Protein AF-W6LH75-F1 (afdb_monomer)

Foldseek 3Di:
DAALDPPGDDDDDDDAPPDDDDQDDRSVNGDDDDPDDDLCHDPVLAPPPVPDDVVLVVCVVVVNPWAQPDPVRDTDPDPLVPDDPVRNSNNRRSVRSRDDDDDDDDDPDPDDDVVVVDDD

Radius of gyration: 20.4 Å; Cα contacts (8 Å, |Δi|>4): 72; chains: 1; bounding box: 43×41×47 Å

Secondary structure (DSSP, 8-state):
---SSSSSPPPP----TT------GGGGGS--------S---GGGS--GGG--HHHHHHHHTT-SS---STTS------SSSS-HHHHHHHHHHHHTT-----------SS--GGGT---

Mean predicted aligned error: 7.52 Å

Solvent-accessible surface area (backbone atoms only — not comparable to full-atom values): 8206 Å² total; per-residue (Å²): 74,36,38,85,46,91,86,50,83,56,53,86,82,88,79,60,91,89,66,82,86,85,69,59,77,75,54,63,64,30,45,71,80,82,92,71,85,78,88,68,57,56,68,93,55,34,66,56,77,89,77,53,50,72,65,57,50,53,32,55,80,68,73,42,89,73,61,51,77,42,98,84,65,44,73,73,78,81,68,66,84,82,42,55,70,68,57,48,52,49,51,50,17,63,54,33,47,84,52,85,90,81,88,85,85,79,87,84,65,98,61,90,62,65,77,80,72,60,76,132

pLDDT: mean 85.84, std 12.56, range [48.09, 97.62]

Sequence (120 aa):
MGTQSRDDAPHAFLLRSGDVVMFAGPARLAYHAVPRIFDDCPDYLTVPEAELTDEERRRYAHHVYYHHPMPDGSFVKVDKDAMTEDERERYWRLCMRHMRININVRQVYPENCDFIYDSD

Structure (mmCIF, N/CA/C/O backbone):
data_AF-W6LH75-F1
#
_entry.id   AF-W6LH75-F1
#
loop_
_atom_site.group_PDB
_atom_site.id
_atom_site.type_symbol
_atom_site.label_atom_id
_atom_site.label_alt_id
_atom_site.label_comp_id
_atom_site.label_asym_id
_atom_site.label_entity_id
_atom_site.label_seq_id
_atom_site.pdbx_PDB_ins_code
_atom_site.Cartn_x
_atom_site.Cartn_y
_atom_site.Cartn_z
_atom_site.occupancy
_atom_site.B_iso_or_equiv
_atom_site.auth_seq_id
_atom_site.auth_comp_id
_atom_site.auth_asym_id
_atom_site.auth_atom_id
_atom_site.pdbx_PDB_model_num
ATOM 1 N N . MET A 1 1 ? -12.222 -2.413 8.968 1.00 95.25 1 MET A N 1
ATOM 2 C CA . MET A 1 1 ? -12.332 -1.681 10.243 1.00 95.25 1 MET A CA 1
ATOM 3 C C . MET A 1 1 ? -13.239 -2.450 11.168 1.0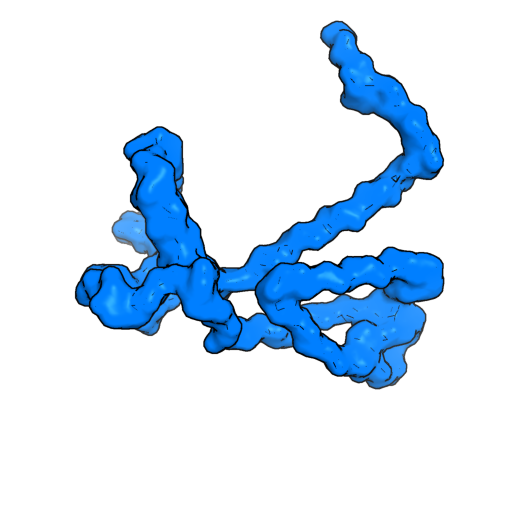0 95.25 1 MET A C 1
ATOM 5 O O . MET A 1 1 ? -14.393 -2.642 10.822 1.00 95.25 1 MET A O 1
ATOM 9 N N . GLY A 1 2 ? -12.710 -2.925 12.288 1.00 96.44 2 GLY A N 1
ATOM 10 C CA . GLY A 1 2 ? -13.494 -3.507 13.375 1.00 96.44 2 GLY A CA 1
ATOM 11 C C . GLY A 1 2 ? -13.889 -2.463 14.417 1.00 96.44 2 GLY A C 1
ATOM 12 O O . GLY A 1 2 ? -13.897 -1.261 14.140 1.00 96.44 2 GLY A O 1
ATOM 13 N N . THR A 1 3 ? -14.193 -2.940 15.619 1.00 96.44 3 THR A N 1
ATOM 14 C CA . THR A 1 3 ? -14.528 -2.137 16.803 1.00 96.44 3 THR A CA 1
ATOM 15 C C . THR A 1 3 ? -13.414 -2.278 17.855 1.00 96.44 3 THR A C 1
ATOM 17 O O . THR A 1 3 ? -12.295 -2.676 17.530 1.00 96.44 3 THR A O 1
ATOM 20 N N . GLN A 1 4 ? -13.698 -1.958 19.122 1.00 96.31 4 GLN A N 1
ATOM 21 C CA . GLN A 1 4 ? -12.807 -2.250 20.254 1.00 96.31 4 GLN A CA 1
ATOM 22 C C . GLN A 1 4 ? -12.862 -3.720 20.719 1.00 96.31 4 GLN A C 1
ATOM 24 O O . GLN A 1 4 ? -12.109 -4.096 21.613 1.00 96.31 4 GLN A O 1
ATOM 29 N N . SER A 1 5 ? -13.722 -4.553 20.126 1.00 96.38 5 SER A N 1
ATOM 30 C CA . SER A 1 5 ? -13.770 -6.001 20.348 1.00 96.38 5 SER A CA 1
ATOM 31 C C . SER A 1 5 ? -13.234 -6.748 19.126 1.00 96.38 5 SER A C 1
ATOM 33 O O . SER A 1 5 ? -13.416 -6.310 17.990 1.00 96.38 5 SER A O 1
ATOM 35 N N . ARG A 1 6 ? -12.564 -7.886 19.350 1.00 95.75 6 ARG A N 1
ATOM 36 C CA . ARG A 1 6 ? -12.125 -8.784 18.266 1.00 95.75 6 ARG A CA 1
ATOM 37 C C . ARG A 1 6 ? -13.244 -9.695 17.760 1.00 95.75 6 ARG A C 1
ATOM 39 O O . ARG A 1 6 ? -13.108 -10.233 16.666 1.00 95.75 6 ARG A O 1
ATOM 46 N N . ASP A 1 7 ? -14.308 -9.854 18.544 1.00 97.25 7 ASP A N 1
ATOM 47 C CA . ASP A 1 7 ? -15.443 -10.722 18.215 1.00 97.25 7 ASP A CA 1
ATOM 48 C C . ASP A 1 7 ? -16.439 -10.038 17.268 1.00 97.25 7 ASP A C 1
ATOM 50 O O . ASP A 1 7 ? -17.227 -10.700 16.592 1.00 97.25 7 ASP A O 1
ATOM 54 N N . ASP A 1 8 ? -16.386 -8.706 17.187 1.00 97.19 8 ASP A N 1
ATOM 55 C CA . ASP A 1 8 ? -17.255 -7.934 16.310 1.00 97.19 8 ASP A CA 1
ATOM 56 C C . ASP A 1 8 ? -16.794 -8.044 14.851 1.00 97.19 8 ASP A C 1
ATOM 58 O O . ASP A 1 8 ? -15.624 -7.827 14.515 1.00 97.19 8 ASP A O 1
ATOM 62 N N . ALA A 1 9 ? -17.744 -8.323 13.955 1.00 97.44 9 ALA A N 1
ATOM 63 C CA . ALA A 1 9 ? -17.472 -8.420 12.528 1.00 97.44 9 ALA A CA 1
ATOM 64 C C . ALA A 1 9 ? -16.949 -7.079 11.968 1.00 97.44 9 ALA A C 1
ATOM 66 O O . ALA A 1 9 ? -17.597 -6.040 12.138 1.00 97.44 9 ALA A O 1
ATOM 67 N N . PRO A 1 10 ? -15.801 -7.065 11.264 1.00 97.44 10 PRO A N 1
ATOM 68 C CA . PRO A 1 10 ? -15.263 -5.836 10.705 1.00 97.44 10 PRO A CA 1
ATOM 69 C C . PRO A 1 10 ? -15.987 -5.427 9.418 1.00 97.44 10 PRO A C 1
ATOM 71 O O . PRO A 1 10 ? -16.394 -6.258 8.611 1.00 97.44 10 PRO A O 1
ATOM 74 N N . HIS A 1 11 ? -16.043 -4.123 9.162 1.00 96.62 11 HIS A N 1
ATOM 75 C CA . HIS A 1 11 ? -16.444 -3.567 7.874 1.00 96.62 11 HIS A CA 1
ATOM 76 C C . HIS A 1 11 ? -15.256 -3.527 6.901 1.00 96.62 11 HIS A C 1
ATOM 78 O O . HIS A 1 11 ? -14.209 -2.947 7.217 1.00 96.62 11 HIS A O 1
ATOM 84 N N . ALA A 1 12 ? -15.397 -4.132 5.723 1.00 97.56 12 ALA A N 1
ATOM 85 C CA . ALA A 1 12 ? -14.369 -4.132 4.686 1.00 97.56 12 ALA A CA 1
ATOM 86 C C . ALA A 1 12 ? -14.496 -2.904 3.774 1.00 97.56 12 ALA A C 1
ATOM 88 O O . ALA A 1 12 ? -15.596 -2.489 3.428 1.00 97.56 12 ALA A O 1
ATOM 89 N N . PHE A 1 13 ? -13.364 -2.347 3.358 1.00 96.38 13 PHE A N 1
ATOM 90 C CA . PHE A 1 13 ? -13.288 -1.293 2.349 1.00 96.38 13 PHE A CA 1
ATOM 91 C C . PHE A 1 13 ? -12.001 -1.476 1.547 1.00 96.38 13 PHE A C 1
ATOM 93 O O . PHE A 1 13 ? -11.016 -2.027 2.046 1.00 96.38 13 PHE A O 1
ATOM 100 N N . LEU A 1 14 ? -12.039 -1.044 0.291 1.00 96.88 14 LEU A N 1
ATOM 101 C CA . LEU A 1 14 ? -10.910 -1.107 -0.626 1.00 96.88 14 LEU A CA 1
ATOM 102 C C . LEU A 1 14 ? -10.080 0.172 -0.498 1.00 96.88 14 LEU A C 1
ATOM 104 O O . LEU A 1 14 ? -10.648 1.257 -0.431 1.00 96.88 14 LEU A O 1
ATOM 108 N N . LEU A 1 15 ? -8.754 0.030 -0.489 1.00 96.94 15 LEU A N 1
ATOM 109 C CA . LEU A 1 15 ? -7.819 1.149 -0.581 1.00 96.94 15 LEU A CA 1
ATOM 110 C C . LEU A 1 15 ? -7.074 1.066 -1.903 1.00 96.94 15 LEU A C 1
ATOM 112 O O . LEU A 1 15 ? -6.285 0.141 -2.102 1.00 96.94 15 LEU A O 1
ATOM 116 N N . ARG A 1 16 ? -7.330 2.036 -2.775 1.00 96.00 16 ARG A N 1
ATOM 117 C CA . ARG A 1 16 ? -6.637 2.221 -4.045 1.00 96.00 16 ARG A CA 1
ATOM 118 C C . ARG A 1 16 ? -5.387 3.070 -3.858 1.00 96.00 16 ARG A C 1
ATOM 120 O O . ARG A 1 16 ? -5.137 3.644 -2.796 1.00 96.00 16 ARG A O 1
ATOM 127 N N . SER A 1 17 ? -4.578 3.133 -4.908 1.00 95.88 17 SER A N 1
ATOM 128 C CA . SER A 1 17 ? -3.406 3.997 -4.908 1.00 95.88 17 SER A CA 1
ATOM 129 C C . SER A 1 17 ? -3.809 5.464 -4.732 1.00 95.88 17 SER A C 1
ATOM 131 O O . SER A 1 17 ? -4.707 5.947 -5.415 1.00 95.88 17 SER A O 1
ATOM 133 N N . GLY A 1 18 ? -3.150 6.154 -3.801 1.00 95.31 18 GLY A N 1
ATOM 134 C CA . GLY A 1 18 ? -3.455 7.539 -3.437 1.00 95.31 18 GLY A CA 1
ATOM 135 C C . GLY A 1 18 ? -4.512 7.706 -2.340 1.00 95.31 18 GLY A C 1
ATOM 136 O O . GLY A 1 18 ? -4.604 8.796 -1.777 1.00 95.31 18 GLY A O 1
ATOM 137 N N . ASP A 1 19 ? -5.260 6.658 -1.977 1.00 97.62 19 ASP A N 1
ATOM 138 C CA . ASP A 1 19 ? -6.240 6.755 -0.893 1.00 97.62 19 ASP A CA 1
ATOM 139 C C . ASP A 1 19 ? -5.553 7.002 0.456 1.00 97.62 19 ASP A C 1
ATOM 141 O O . ASP A 1 19 ? -4.566 6.351 0.819 1.00 97.62 19 ASP A O 1
ATOM 145 N N . VAL A 1 20 ? -6.133 7.913 1.239 1.00 97.38 20 VAL A N 1
ATOM 146 C CA . VAL A 1 20 ? -5.675 8.253 2.589 1.00 97.38 20 VAL A CA 1
ATOM 147 C C . VAL A 1 20 ? -6.752 7.881 3.595 1.00 97.38 20 VAL A C 1
ATOM 149 O O . VAL A 1 20 ? -7.924 8.216 3.432 1.00 97.38 20 VAL A O 1
ATOM 152 N N . VAL A 1 21 ? -6.341 7.220 4.676 1.00 95.88 21 VAL A N 1
ATOM 153 C CA . VAL A 1 21 ? -7.221 6.909 5.804 1.00 95.88 21 VAL A CA 1
ATOM 154 C C . VAL A 1 21 ? -6.684 7.571 7.059 1.00 95.88 21 VAL A C 1
ATOM 156 O O . VAL A 1 21 ? -5.522 7.386 7.418 1.00 95.88 21 VAL A O 1
ATOM 159 N N . MET A 1 22 ? -7.550 8.308 7.750 1.00 96.06 22 MET A N 1
ATOM 160 C CA . MET A 1 22 ? -7.236 8.939 9.026 1.00 96.06 22 MET A CA 1
ATOM 161 C C . MET A 1 22 ? -8.022 8.266 10.150 1.00 96.06 22 MET A C 1
ATOM 163 O O . MET A 1 22 ? -9.251 8.284 10.165 1.00 96.06 22 MET A O 1
ATOM 167 N N . PHE A 1 23 ? -7.304 7.706 11.124 1.00 95.38 23 PHE A N 1
ATOM 168 C CA . PHE A 1 23 ? -7.897 7.157 12.341 1.00 95.38 23 PHE A CA 1
ATOM 169 C C . PHE A 1 23 ? -7.735 8.153 13.489 1.00 95.38 23 PHE A C 1
ATOM 171 O O . PHE A 1 23 ? -6.632 8.348 13.999 1.00 95.38 23 PHE A O 1
ATOM 178 N N . ALA A 1 24 ? -8.842 8.767 13.906 1.00 94.94 24 ALA A N 1
ATOM 179 C CA . ALA A 1 24 ? -8.903 9.730 15.005 1.00 94.94 24 ALA A CA 1
ATOM 180 C C . ALA A 1 24 ? -9.935 9.306 16.065 1.00 94.94 24 ALA A C 1
ATOM 182 O O . ALA A 1 24 ? -10.813 8.481 15.802 1.00 94.94 24 ALA A O 1
ATOM 183 N N . GLY A 1 25 ? -9.819 9.861 17.278 1.00 94.62 25 GLY A N 1
ATOM 184 C CA . GLY A 1 25 ? -10.748 9.579 18.378 1.00 94.62 25 GLY A CA 1
ATOM 185 C C . GLY A 1 25 ? -10.899 8.071 18.663 1.00 94.62 25 GLY A C 1
ATOM 186 O O . GLY A 1 25 ? -9.889 7.358 18.659 1.00 94.62 25 GLY A O 1
ATOM 187 N N . PRO A 1 26 ? -12.132 7.559 18.865 1.00 93.75 26 PRO A N 1
ATOM 188 C CA . PRO A 1 26 ? -12.382 6.141 19.149 1.00 93.75 26 PRO A CA 1
ATOM 189 C C . PRO A 1 26 ? -11.848 5.173 18.085 1.00 93.75 26 PRO A C 1
ATOM 191 O O . PRO A 1 26 ? -11.466 4.051 18.411 1.00 93.75 26 PRO A O 1
ATOM 194 N N . ALA A 1 27 ? -11.753 5.603 16.820 1.00 94.81 27 ALA A N 1
ATOM 195 C CA . ALA A 1 27 ? -11.261 4.757 15.735 1.00 94.81 27 ALA A CA 1
ATOM 196 C C . ALA A 1 27 ? -9.771 4.391 15.885 1.00 94.81 27 ALA A C 1
ATOM 198 O O . ALA A 1 27 ? -9.332 3.398 15.312 1.00 94.81 27 ALA A O 1
ATOM 199 N N . ARG A 1 28 ? -8.991 5.137 16.688 1.00 95.38 28 ARG A N 1
ATOM 200 C CA . ARG A 1 28 ? -7.587 4.796 17.003 1.00 95.38 28 ARG A CA 1
ATOM 201 C C . ARG A 1 28 ? -7.445 3.513 17.818 1.00 95.38 28 ARG A C 1
ATOM 203 O O . ARG A 1 28 ? -6.377 2.908 17.789 1.00 95.38 28 ARG A O 1
ATOM 210 N N . LEU A 1 29 ? -8.491 3.141 18.553 1.00 96.19 29 LEU A N 1
ATOM 211 C CA . LEU A 1 29 ? -8.535 1.945 19.395 1.00 96.19 29 LEU A CA 1
ATOM 212 C C . LEU A 1 29 ? -9.232 0.771 18.697 1.00 96.19 29 LEU A C 1
ATOM 214 O O . LEU A 1 29 ? -9.297 -0.320 19.253 1.00 96.19 29 LEU A O 1
ATOM 218 N N . ALA A 1 30 ? -9.761 0.985 17.489 1.00 97.00 30 ALA A N 1
ATOM 219 C CA . ALA A 1 30 ? -10.449 -0.051 16.743 1.00 97.00 30 ALA A CA 1
ATOM 220 C C . ALA A 1 30 ? -9.462 -1.059 16.132 1.00 97.00 30 ALA A C 1
ATOM 222 O O . ALA A 1 30 ? -8.463 -0.684 15.504 1.00 97.00 30 ALA A O 1
ATOM 223 N N . TYR A 1 31 ? -9.781 -2.348 16.244 1.00 97.56 31 TYR A N 1
ATOM 224 C CA . TYR A 1 31 ? -9.046 -3.404 15.560 1.00 97.56 31 TYR A CA 1
ATOM 225 C C . TYR A 1 31 ? -9.154 -3.241 14.041 1.00 97.56 31 TYR A C 1
ATOM 227 O O . TYR A 1 31 ? -10.214 -2.947 13.486 1.00 97.56 31 TYR A O 1
ATOM 235 N N . HIS A 1 32 ? -8.042 -3.435 13.340 1.00 96.69 32 HIS A N 1
ATOM 236 C CA . HIS A 1 32 ? -7.989 -3.376 11.886 1.00 96.69 32 HIS A CA 1
ATOM 237 C C . HIS A 1 32 ? -6.886 -4.277 11.345 1.00 96.69 32 HIS A C 1
ATOM 239 O O . HIS A 1 32 ? -5.904 -4.561 12.025 1.00 96.69 32 HIS A O 1
ATOM 245 N N . ALA A 1 33 ? -7.075 -4.735 10.111 1.00 96.44 33 ALA A N 1
ATOM 246 C CA . ALA A 1 33 ? -6.141 -5.588 9.398 1.00 96.44 33 ALA A CA 1
ATOM 247 C C . ALA A 1 33 ? -6.220 -5.286 7.899 1.00 96.44 33 ALA A C 1
ATOM 249 O O . ALA A 1 33 ? -7.230 -4.767 7.415 1.00 96.44 33 ALA A O 1
ATOM 250 N N . VAL A 1 34 ? -5.166 -5.652 7.172 1.00 96.94 34 VAL A N 1
ATOM 251 C CA . VAL A 1 34 ? -5.135 -5.658 5.706 1.00 96.94 34 VAL A CA 1
ATOM 252 C C . VAL A 1 34 ? -5.012 -7.121 5.269 1.00 96.94 34 VAL A C 1
ATOM 254 O O . VAL A 1 34 ? -3.900 -7.630 5.164 1.00 96.94 34 VAL A O 1
ATOM 257 N N . PRO A 1 35 ? -6.135 -7.841 5.092 1.00 96.50 35 PRO A N 1
ATOM 258 C CA . PRO A 1 35 ? -6.105 -9.288 4.874 1.00 96.50 35 PRO A CA 1
ATOM 259 C C . PRO A 1 35 ? -5.680 -9.681 3.454 1.00 96.50 35 PRO A C 1
ATOM 261 O O . PRO A 1 35 ? -5.286 -10.823 3.228 1.00 96.50 35 PRO A O 1
ATOM 264 N N . ARG A 1 36 ? -5.785 -8.766 2.482 1.00 94.75 36 ARG A N 1
ATOM 265 C CA . ARG A 1 36 ? -5.471 -9.043 1.080 1.00 94.75 36 ARG A CA 1
ATOM 266 C C . ARG A 1 36 ? -4.892 -7.815 0.393 1.00 94.75 36 ARG A C 1
ATOM 268 O O . ARG A 1 36 ? -5.450 -6.727 0.501 1.00 94.75 36 ARG A O 1
ATOM 275 N N . ILE A 1 37 ? -3.807 -8.033 -0.344 1.00 92.44 37 ILE A N 1
ATOM 276 C CA . ILE A 1 37 ? -3.330 -7.122 -1.384 1.00 92.44 37 ILE A CA 1
ATOM 277 C C . ILE A 1 37 ? -3.844 -7.664 -2.719 1.00 92.44 37 ILE A C 1
ATOM 279 O O . ILE A 1 37 ? -3.718 -8.865 -2.988 1.00 92.44 37 ILE A O 1
ATOM 283 N N . PHE A 1 38 ? -4.500 -6.812 -3.500 1.00 91.00 38 PHE A N 1
ATOM 284 C CA . PHE A 1 38 ? -4.949 -7.154 -4.845 1.00 91.00 38 PHE A CA 1
ATOM 285 C C . PHE A 1 38 ? -3.824 -6.888 -5.848 1.00 91.00 38 PHE A C 1
ATOM 287 O O . PHE A 1 38 ? -2.962 -6.046 -5.614 1.00 91.00 38 PHE A O 1
ATOM 294 N N . ASP A 1 39 ? -3.817 -7.657 -6.933 1.00 86.31 39 ASP A N 1
ATOM 295 C CA . ASP A 1 39 ? -2.882 -7.474 -8.047 1.00 86.31 39 ASP A CA 1
ATOM 296 C C . ASP A 1 39 ? -3.516 -6.517 -9.070 1.00 86.31 39 ASP A C 1
ATOM 298 O O . ASP A 1 39 ? -3.870 -6.904 -10.179 1.00 86.31 39 ASP A O 1
ATOM 302 N N . ASP A 1 40 ? -3.794 -5.291 -8.619 1.00 88.75 40 ASP A N 1
ATOM 303 C CA . ASP A 1 40 ? -4.548 -4.255 -9.339 1.00 88.75 40 ASP A CA 1
ATOM 304 C C . ASP A 1 40 ? -3.806 -2.907 -9.366 1.00 88.75 40 ASP A C 1
ATOM 306 O O . ASP A 1 40 ? -4.421 -1.838 -9.394 1.00 88.75 40 ASP A O 1
ATOM 310 N N . CYS A 1 41 ? -2.469 -2.952 -9.341 1.00 91.00 41 CYS A N 1
ATOM 311 C CA . CYS A 1 41 ? -1.643 -1.751 -9.415 1.00 91.00 41 CYS A CA 1
ATOM 312 C C . CYS A 1 41 ? -1.995 -0.950 -10.683 1.00 91.00 41 CYS A C 1
ATOM 314 O O . CYS A 1 41 ? -1.984 -1.520 -11.775 1.00 91.00 41 CYS A O 1
ATOM 316 N N . PRO A 1 42 ? -2.328 0.347 -10.571 1.00 92.69 42 PRO A N 1
ATOM 317 C CA . PRO A 1 42 ? -2.824 1.103 -11.709 1.00 92.69 42 PRO A CA 1
ATOM 318 C C . PRO A 1 42 ? -1.716 1.377 -12.729 1.00 92.69 42 PRO A C 1
ATOM 320 O O . PRO A 1 42 ? -0.570 1.648 -12.361 1.00 92.69 42 PRO A O 1
ATOM 323 N N . ASP A 1 43 ? -2.084 1.394 -14.012 1.00 91.50 43 ASP A N 1
ATOM 324 C CA . ASP A 1 43 ? -1.143 1.491 -15.137 1.00 91.50 43 ASP A CA 1
ATOM 325 C C . ASP A 1 43 ? -0.168 2.669 -15.017 1.00 91.50 43 ASP A C 1
ATOM 327 O O . ASP A 1 43 ? 1.022 2.516 -15.277 1.00 91.50 43 ASP A O 1
ATOM 331 N N . TYR A 1 44 ? -0.631 3.825 -14.527 1.00 92.31 44 TYR A N 1
ATOM 332 C CA . TYR A 1 44 ? 0.201 5.025 -14.376 1.00 92.31 44 TYR A CA 1
ATOM 333 C C . TYR A 1 44 ? 1.343 4.883 -13.349 1.00 92.31 44 TYR A C 1
ATOM 335 O O . TYR A 1 44 ? 2.236 5.732 -13.330 1.00 92.31 44 TYR A O 1
ATOM 343 N N . LEU A 1 45 ? 1.343 3.836 -12.515 1.00 93.69 45 LEU A N 1
ATOM 344 C CA . LEU A 1 45 ? 2.417 3.500 -11.565 1.00 93.69 45 LEU A CA 1
ATOM 345 C C . LEU A 1 45 ? 3.287 2.327 -12.012 1.00 93.69 45 LEU A C 1
ATOM 347 O O . LEU A 1 45 ? 4.215 1.951 -11.299 1.00 93.69 45 LEU A O 1
ATOM 351 N N . THR A 1 46 ? 2.995 1.740 -13.168 1.00 92.31 46 THR A N 1
ATOM 352 C CA . THR A 1 46 ? 3.726 0.587 -13.688 1.00 92.31 46 THR A CA 1
ATOM 353 C C . THR A 1 46 ? 4.362 0.917 -15.035 1.00 92.31 46 THR A C 1
ATOM 355 O O . THR A 1 46 ? 4.281 2.050 -15.522 1.00 92.31 46 THR A O 1
ATOM 358 N N . VAL A 1 47 ? 5.071 -0.060 -15.600 1.00 90.94 47 VAL A N 1
ATOM 359 C CA . VAL A 1 47 ? 5.481 -0.030 -17.004 1.00 90.94 47 VAL A CA 1
ATOM 360 C C . VAL A 1 47 ? 4.410 -0.767 -17.816 1.00 90.94 47 VAL A C 1
ATOM 362 O O . VAL A 1 47 ? 4.082 -1.907 -17.458 1.00 90.94 47 VAL A O 1
ATOM 365 N N . PRO A 1 48 ? 3.863 -0.158 -18.887 1.00 90.62 48 PRO A N 1
ATOM 366 C CA . PRO A 1 48 ? 2.901 -0.817 -19.761 1.00 90.62 48 PRO A CA 1
ATOM 367 C C . PRO A 1 48 ? 3.439 -2.144 -20.284 1.00 90.62 48 PRO A C 1
ATOM 369 O O . PRO A 1 48 ? 4.608 -2.266 -20.642 1.00 90.62 48 PRO A O 1
ATOM 372 N N . GLU A 1 49 ? 2.577 -3.152 -20.382 1.00 87.38 49 GLU A N 1
ATOM 373 C CA . GLU A 1 49 ? 3.015 -4.497 -20.755 1.00 87.38 49 GLU A CA 1
ATOM 374 C C . GLU A 1 49 ? 3.641 -4.569 -22.157 1.00 87.38 49 GLU A C 1
ATOM 376 O O . GLU A 1 49 ? 4.524 -5.390 -22.394 1.00 87.38 49 GLU A O 1
ATOM 381 N N . ALA A 1 50 ? 3.224 -3.690 -23.069 1.00 90.88 50 ALA A N 1
ATOM 382 C CA . ALA A 1 50 ? 3.801 -3.572 -24.407 1.00 90.88 50 ALA A CA 1
ATOM 383 C C . ALA A 1 50 ? 5.235 -3.004 -24.410 1.00 90.88 50 ALA A C 1
ATOM 385 O O . ALA A 1 50 ? 5.962 -3.199 -25.379 1.00 90.88 50 ALA A O 1
ATOM 386 N N . GLU A 1 51 ? 5.648 -2.325 -23.338 1.00 92.12 51 GLU A N 1
ATOM 387 C CA . GLU A 1 51 ? 6.967 -1.690 -23.194 1.00 92.12 51 GLU A CA 1
ATOM 388 C C . GLU A 1 51 ? 7.955 -2.542 -22.385 1.00 92.12 51 GLU A C 1
ATOM 390 O O . GLU A 1 51 ? 9.093 -2.128 -22.135 1.00 92.12 51 GLU A O 1
ATOM 395 N N . LEU A 1 52 ? 7.526 -3.726 -21.944 1.00 89.69 52 LEU A N 1
ATOM 396 C CA . LEU A 1 52 ? 8.376 -4.668 -21.235 1.00 89.69 52 LEU A CA 1
ATOM 397 C C . LEU A 1 52 ? 9.261 -5.433 -22.209 1.00 89.69 52 LEU A C 1
ATOM 399 O O . LEU A 1 52 ? 8.773 -6.068 -23.146 1.00 89.69 52 LEU A O 1
ATOM 403 N N . THR A 1 53 ? 10.557 -5.447 -21.922 1.00 90.31 53 THR A N 1
ATOM 404 C CA . THR A 1 53 ? 11.493 -6.372 -22.562 1.00 90.31 53 THR A CA 1
ATOM 405 C C . THR A 1 53 ? 11.184 -7.813 -22.149 1.00 90.31 53 THR A C 1
ATOM 407 O O . THR A 1 53 ? 10.617 -8.066 -21.082 1.00 90.31 53 THR A O 1
ATOM 410 N N . ASP A 1 54 ? 11.605 -8.789 -22.953 1.00 89.00 54 ASP A N 1
ATOM 411 C CA . ASP A 1 54 ? 11.442 -10.211 -22.615 1.00 89.00 54 ASP A CA 1
ATOM 412 C C . ASP A 1 54 ? 12.154 -10.591 -21.308 1.00 89.00 54 ASP A C 1
ATOM 414 O O . ASP A 1 54 ? 11.707 -11.471 -20.571 1.00 89.00 54 ASP A O 1
ATOM 418 N N . GLU A 1 55 ? 13.260 -9.918 -20.990 1.00 83.75 55 GLU A N 1
ATOM 419 C CA . GLU A 1 55 ? 13.978 -10.112 -19.733 1.00 83.75 55 GLU A CA 1
ATOM 420 C C . GLU A 1 55 ? 13.164 -9.622 -18.535 1.00 83.7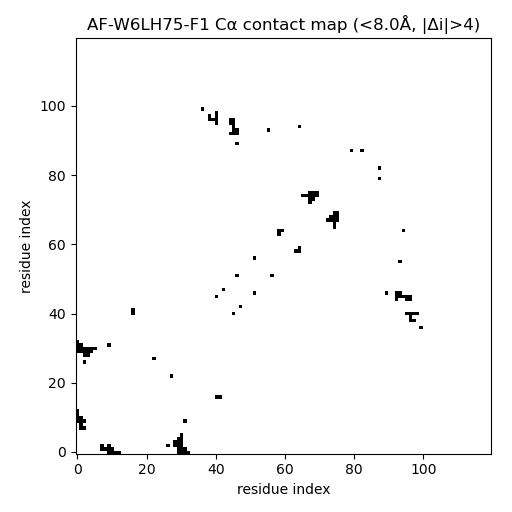5 55 GLU A C 1
ATOM 422 O O . GLU A 1 55 ? 12.994 -10.361 -17.565 1.00 83.75 55 GLU A O 1
ATOM 427 N N . GLU A 1 56 ? 12.607 -8.413 -18.614 1.00 84.44 56 GLU A N 1
ATOM 428 C CA . GLU A 1 56 ? 11.717 -7.892 -17.578 1.00 84.44 56 GLU A CA 1
ATOM 429 C C . GLU A 1 56 ? 10.495 -8.808 -17.439 1.00 84.44 56 GLU A C 1
ATOM 431 O O . GLU A 1 56 ? 10.213 -9.273 -16.336 1.00 84.44 56 GLU A O 1
ATOM 436 N N . ARG A 1 57 ? 9.845 -9.187 -18.553 1.00 83.12 57 ARG A N 1
ATOM 437 C CA . ARG A 1 57 ? 8.716 -10.143 -18.600 1.00 83.12 57 ARG A CA 1
ATOM 438 C C . ARG A 1 57 ? 9.019 -11.461 -17.887 1.00 83.12 57 ARG A C 1
ATOM 440 O O . ARG A 1 57 ? 8.185 -11.949 -17.126 1.00 83.12 57 ARG A O 1
ATOM 447 N N . ARG A 1 58 ? 10.212 -12.027 -18.084 1.00 79.25 58 ARG A N 1
ATOM 448 C CA . ARG A 1 58 ? 10.636 -13.251 -17.385 1.00 79.25 58 ARG A CA 1
ATOM 449 C C . ARG A 1 58 ? 10.843 -13.021 -15.892 1.00 79.25 58 ARG A C 1
ATOM 451 O O . ARG A 1 58 ? 10.362 -13.822 -15.094 1.00 79.25 58 ARG A O 1
ATOM 458 N N . ARG A 1 59 ? 11.486 -11.920 -15.495 1.00 73.44 59 ARG A N 1
ATOM 459 C CA . ARG A 1 59 ? 11.630 -11.552 -14.073 1.00 73.44 59 ARG A CA 1
ATOM 460 C C . ARG A 1 59 ? 10.266 -11.390 -13.393 1.00 73.44 59 ARG A C 1
ATOM 462 O O . ARG A 1 59 ? 10.088 -11.867 -12.273 1.00 73.44 59 ARG A O 1
ATOM 469 N N . TYR A 1 60 ? 9.282 -10.824 -14.097 1.00 66.50 60 TYR A N 1
ATOM 470 C CA . TYR A 1 60 ? 7.892 -10.730 -13.633 1.00 66.50 60 TYR A CA 1
ATOM 471 C C . TYR A 1 60 ? 7.235 -12.079 -13.388 1.00 66.50 60 TYR A C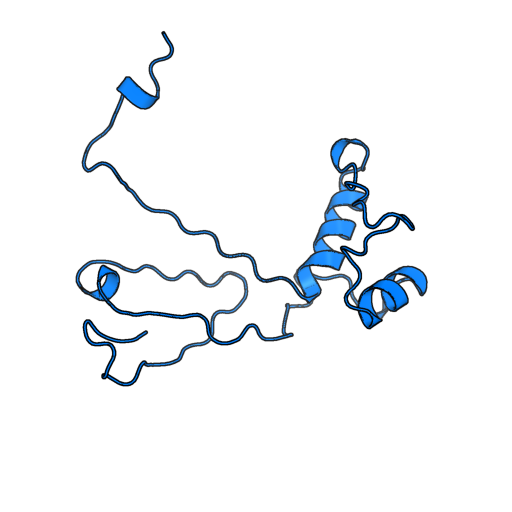 1
ATOM 473 O O . TYR A 1 60 ? 6.709 -12.296 -12.300 1.00 66.50 60 TYR A O 1
ATOM 481 N N . ALA A 1 61 ? 7.258 -12.977 -14.377 1.00 63.84 61 ALA A N 1
ATOM 482 C CA . ALA A 1 61 ? 6.522 -14.243 -14.326 1.00 63.84 61 ALA A CA 1
ATOM 483 C C . ALA A 1 61 ? 6.914 -15.127 -13.130 1.00 63.84 61 ALA A C 1
ATOM 485 O O . ALA A 1 61 ? 6.146 -15.989 -12.707 1.00 63.84 61 ALA A O 1
ATOM 486 N N . HIS A 1 62 ? 8.100 -14.902 -12.572 1.00 64.00 62 HIS A N 1
ATOM 487 C CA . HIS A 1 62 ? 8.617 -15.659 -11.444 1.00 64.00 62 HIS A CA 1
ATOM 488 C C . HIS A 1 62 ? 8.509 -14.910 -10.092 1.00 64.00 62 HIS A C 1
ATOM 490 O O . HIS A 1 62 ? 8.990 -15.424 -9.085 1.00 64.00 62 HIS A O 1
ATOM 496 N N . HIS A 1 6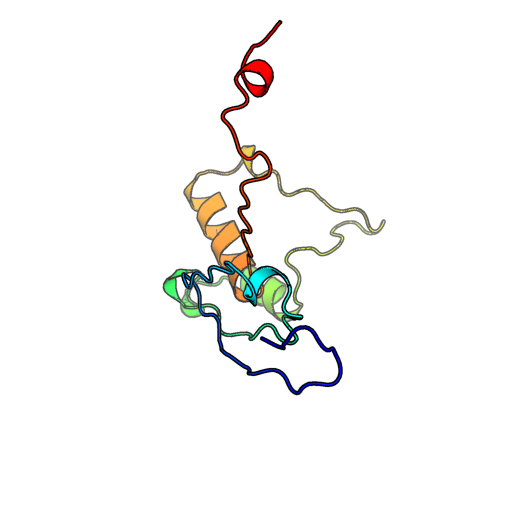3 ? 7.904 -13.712 -10.039 1.00 60.19 63 HIS A N 1
ATOM 497 C CA . HIS A 1 63 ? 7.945 -12.788 -8.886 1.00 60.19 63 HIS A CA 1
ATOM 498 C C . HIS A 1 63 ? 9.373 -12.388 -8.466 1.00 60.19 63 HIS A C 1
ATOM 500 O O . HIS A 1 63 ? 9.669 -12.139 -7.296 1.00 60.19 63 HIS A O 1
ATOM 506 N N . VAL A 1 64 ? 10.285 -12.309 -9.434 1.00 56.25 64 VAL A N 1
ATOM 507 C CA . VAL A 1 64 ? 11.725 -12.212 -9.199 1.00 56.25 64 VAL A CA 1
ATOM 508 C C . VAL A 1 64 ? 12.222 -10.801 -9.461 1.00 56.25 64 VAL A C 1
ATOM 510 O O . VAL A 1 64 ? 12.963 -10.536 -10.400 1.00 56.25 64 VAL A O 1
ATOM 513 N N . TYR A 1 65 ? 11.840 -9.884 -8.579 1.00 57.53 65 TYR A N 1
ATOM 514 C CA . TYR A 1 65 ? 12.556 -8.610 -8.427 1.00 57.53 65 TYR A CA 1
ATOM 515 C C . TYR A 1 65 ? 13.595 -8.661 -7.300 1.00 57.53 65 TYR A C 1
ATOM 517 O O . TYR A 1 65 ? 14.400 -7.746 -7.158 1.00 57.53 65 TYR A O 1
ATOM 525 N N . TYR A 1 66 ? 13.603 -9.765 -6.542 1.00 51.12 66 TYR A N 1
ATOM 526 C CA . TYR A 1 66 ? 14.420 -9.974 -5.348 1.00 51.12 66 TYR A CA 1
ATOM 527 C C . TYR A 1 66 ? 15.047 -11.383 -5.260 1.00 51.12 66 TYR A C 1
ATOM 529 O O . TYR A 1 66 ? 15.317 -11.829 -4.146 1.00 51.12 66 TYR A O 1
ATOM 537 N N . HIS A 1 67 ? 15.272 -12.124 -6.367 1.00 48.09 67 HIS A N 1
ATOM 538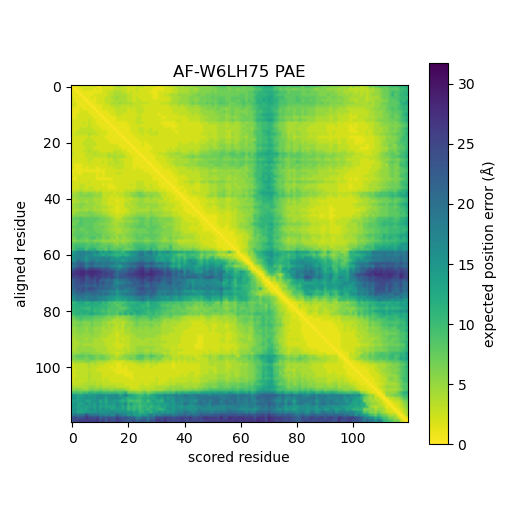 C CA . HIS A 1 67 ? 15.997 -13.405 -6.221 1.00 48.09 67 HIS A CA 1
ATOM 539 C C . HIS A 1 67 ? 17.356 -13.155 -5.593 1.00 48.09 67 HIS A C 1
ATOM 541 O O . HIS A 1 67 ? 18.019 -12.180 -5.934 1.00 48.09 67 HIS A O 1
ATOM 547 N N . HIS A 1 68 ? 17.788 -14.123 -4.797 1.00 50.44 68 HIS A N 1
ATOM 548 C CA . HIS A 1 68 ? 19.186 -14.420 -4.541 1.00 50.44 68 HIS A CA 1
ATOM 549 C C . HIS A 1 68 ? 19.887 -14.629 -5.894 1.00 50.44 68 HIS A C 1
ATOM 551 O O . HIS A 1 68 ? 19.671 -15.677 -6.513 1.00 50.44 68 HIS A O 1
ATOM 557 N N . PRO A 1 69 ? 20.637 -13.646 -6.425 1.00 55.84 69 PRO A N 1
ATOM 558 C CA . PRO A 1 69 ? 21.233 -13.761 -7.755 1.00 55.84 69 PRO A CA 1
ATOM 559 C C . PRO A 1 69 ? 22.467 -14.660 -7.714 1.00 55.84 69 PRO A C 1
ATOM 561 O O . PRO A 1 69 ? 22.941 -15.124 -8.748 1.00 55.84 69 PRO A O 1
ATOM 564 N N . MET A 1 70 ? 23.004 -14.882 -6.514 1.00 58.94 70 MET A N 1
ATOM 565 C CA . MET A 1 70 ? 24.202 -15.662 -6.299 1.00 58.94 70 MET A CA 1
ATOM 566 C C . MET A 1 70 ? 23.853 -17.101 -5.895 1.00 58.94 70 MET A C 1
ATOM 568 O O . MET A 1 70 ? 22.910 -17.316 -5.125 1.00 58.94 70 MET A O 1
ATOM 572 N N . PRO A 1 71 ? 24.639 -18.093 -6.356 1.00 63.38 71 PRO A N 1
ATOM 573 C CA . PRO A 1 71 ? 24.496 -19.491 -5.946 1.00 63.38 71 PRO A CA 1
ATOM 574 C C . PRO A 1 71 ? 24.545 -19.719 -4.427 1.00 63.38 71 PRO A C 1
ATOM 576 O O . PRO A 1 71 ? 24.084 -20.753 -3.954 1.00 63.38 71 PRO A O 1
ATOM 579 N N . ASP A 1 72 ? 25.104 -18.774 -3.667 1.00 79.00 72 ASP A N 1
ATOM 580 C CA . ASP A 1 72 ? 25.256 -18.835 -2.211 1.00 79.00 72 ASP A CA 1
ATOM 581 C C . ASP A 1 72 ? 24.041 -18.308 -1.426 1.00 79.00 72 ASP A C 1
ATOM 583 O O . ASP A 1 72 ? 24.059 -18.307 -0.196 1.00 79.00 72 ASP A O 1
ATOM 587 N N . GLY A 1 73 ? 22.983 -17.855 -2.107 1.00 64.75 73 GLY A N 1
ATOM 588 C CA . GLY A 1 73 ? 21.827 -17.284 -1.425 1.00 64.75 73 GLY A CA 1
ATOM 589 C C . GLY A 1 73 ? 22.055 -15.852 -0.926 1.00 64.75 73 GLY A C 1
ATOM 590 O O . GLY A 1 73 ? 21.291 -15.374 -0.089 1.00 64.75 73 GLY A O 1
ATOM 591 N N . SER A 1 74 ? 23.072 -15.131 -1.394 1.00 62.50 74 SER A N 1
ATOM 592 C CA . SER A 1 74 ? 23.237 -13.714 -1.066 1.00 62.50 74 SER A CA 1
ATOM 593 C C . SER A 1 74 ? 22.393 -12.812 -1.973 1.00 62.50 74 SER A C 1
ATOM 595 O O . SER A 1 74 ? 22.026 -13.159 -3.100 1.00 62.50 74 SER A O 1
ATOM 597 N N . PHE A 1 75 ? 22.052 -11.632 -1.453 1.00 63.81 75 PHE A N 1
ATOM 598 C CA . PHE A 1 75 ? 21.361 -10.588 -2.200 1.00 63.81 75 PHE A CA 1
ATOM 599 C C . PHE A 1 75 ? 22.394 -9.675 -2.860 1.00 63.81 75 PHE A C 1
ATOM 601 O O . PHE A 1 75 ? 23.218 -9.078 -2.167 1.00 63.81 75 PHE A O 1
ATOM 608 N N . VAL A 1 76 ? 22.314 -9.485 -4.180 1.00 63.91 76 VAL A N 1
ATOM 609 C CA . VAL A 1 76 ? 22.997 -8.346 -4.804 1.00 63.91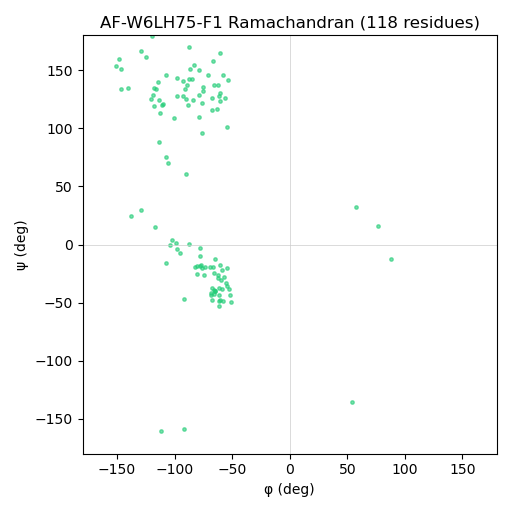 76 VAL A CA 1
ATOM 610 C C . VAL A 1 76 ? 22.121 -7.131 -4.558 1.00 63.91 76 VAL A C 1
ATOM 612 O O . VAL A 1 76 ? 21.022 -7.019 -5.104 1.00 63.91 76 VAL A O 1
ATOM 615 N N . LYS A 1 77 ? 22.588 -6.227 -3.699 1.00 67.25 77 LYS A N 1
ATOM 616 C CA . LYS A 1 77 ? 21.937 -4.933 -3.522 1.00 67.25 77 LYS A CA 1
ATOM 617 C C . LYS A 1 77 ? 21.962 -4.214 -4.870 1.00 67.25 77 LYS A C 1
ATOM 619 O O . LYS A 1 77 ? 23.029 -4.007 -5.438 1.00 67.25 77 LYS A O 1
ATOM 624 N N . VAL A 1 78 ? 20.790 -3.830 -5.364 1.00 74.75 78 VAL A N 1
ATOM 625 C CA . VAL A 1 78 ? 20.694 -2.922 -6.507 1.00 74.75 78 VAL A CA 1
ATOM 626 C C . VAL A 1 78 ? 21.314 -1.592 -6.086 1.00 74.75 78 VAL A C 1
ATOM 628 O O . VAL A 1 78 ? 20.826 -0.957 -5.144 1.00 74.75 78 VAL A O 1
ATOM 631 N N . ASP A 1 79 ? 22.399 -1.203 -6.749 1.00 81.88 79 ASP A N 1
ATOM 632 C CA . ASP A 1 79 ? 23.022 0.101 -6.557 1.00 81.88 79 ASP A CA 1
ATOM 633 C C . ASP A 1 79 ? 22.186 1.163 -7.275 1.00 81.88 79 ASP A C 1
ATOM 635 O O . ASP A 1 79 ? 22.275 1.350 -8.487 1.00 81.88 79 ASP A O 1
ATOM 639 N N . LYS A 1 80 ? 21.301 1.806 -6.512 1.00 79.81 80 LYS A N 1
ATOM 640 C CA . LYS A 1 80 ? 20.393 2.841 -7.018 1.00 79.81 80 LYS A CA 1
ATOM 641 C C . LYS A 1 80 ? 21.091 4.185 -7.207 1.00 79.81 80 LYS A C 1
ATOM 643 O O . LYS A 1 80 ? 20.549 5.026 -7.918 1.00 79.81 80 LYS A O 1
ATOM 648 N N . ASP A 1 81 ? 22.246 4.382 -6.575 1.00 85.75 81 ASP A N 1
ATOM 649 C CA . ASP A 1 81 ? 22.994 5.640 -6.629 1.00 85.75 81 ASP A CA 1
ATOM 650 C C . ASP A 1 81 ? 23.807 5.730 -7.929 1.00 85.75 81 ASP A C 1
ATOM 652 O O . ASP A 1 81 ? 24.045 6.820 -8.442 1.00 85.75 81 ASP A O 1
ATOM 656 N N . ALA A 1 82 ? 24.159 4.578 -8.509 1.00 88.06 82 ALA A N 1
ATOM 657 C CA . ALA A 1 82 ? 24.760 4.476 -9.837 1.00 88.06 82 ALA A CA 1
ATOM 658 C C . ALA A 1 82 ? 23.753 4.632 -10.998 1.00 88.06 82 ALA A C 1
ATOM 660 O O . ALA A 1 82 ? 24.175 4.728 -12.150 1.00 88.06 82 ALA A O 1
ATOM 661 N N . MET A 1 83 ? 22.442 4.638 -10.723 1.00 89.44 83 MET A N 1
ATOM 662 C CA . MET A 1 83 ? 21.398 4.760 -11.746 1.00 89.44 83 MET A CA 1
ATOM 663 C C . MET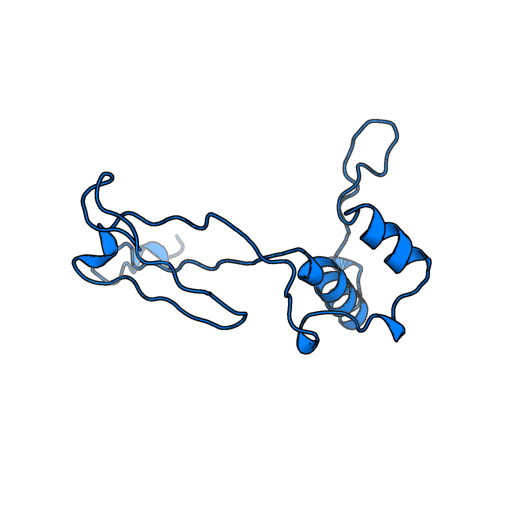 A 1 83 ? 21.118 6.216 -12.106 1.00 89.44 83 MET A C 1
ATOM 665 O O . MET A 1 83 ? 21.010 7.090 -11.239 1.00 89.44 83 MET A O 1
ATOM 669 N N . THR A 1 84 ? 20.868 6.454 -13.390 1.00 94.88 84 THR A N 1
ATOM 670 C CA . THR A 1 84 ? 20.202 7.678 -13.843 1.00 94.88 84 THR A CA 1
ATOM 671 C C . THR A 1 84 ? 18.795 7.795 -13.240 1.00 94.88 84 THR A C 1
ATOM 673 O O . THR A 1 84 ? 18.229 6.842 -12.695 1.00 94.88 84 THR A O 1
ATOM 676 N N . GLU A 1 85 ? 18.209 8.989 -13.309 1.00 93.69 85 GLU A N 1
ATOM 677 C CA . GLU A 1 85 ? 16.848 9.218 -12.816 1.00 93.69 85 GLU A CA 1
ATOM 678 C C . GLU A 1 85 ? 15.803 8.371 -13.553 1.00 93.69 85 GLU A C 1
ATOM 680 O O . GLU A 1 85 ? 14.990 7.723 -12.894 1.00 93.69 85 GLU A O 1
ATOM 685 N N . ASP A 1 86 ? 15.894 8.283 -14.880 1.00 92.62 86 ASP A N 1
ATOM 686 C CA . ASP A 1 86 ? 14.979 7.488 -15.707 1.00 92.62 86 ASP A CA 1
ATOM 687 C C . ASP A 1 86 ? 15.096 5.984 -15.425 1.00 92.62 86 ASP A C 1
ATOM 689 O O . ASP A 1 86 ? 14.090 5.277 -15.339 1.00 92.62 86 ASP A O 1
ATOM 693 N N . GLU A 1 87 ? 16.317 5.476 -15.226 1.00 88.94 87 GLU A N 1
ATOM 694 C CA . GLU A 1 87 ? 16.541 4.073 -14.854 1.00 88.94 87 GLU A CA 1
ATOM 695 C C . GLU A 1 87 ? 15.959 3.758 -13.477 1.00 88.94 87 GLU A C 1
ATOM 697 O O . GLU A 1 87 ? 15.351 2.703 -13.283 1.00 88.94 87 GLU A O 1
ATOM 702 N N . ARG A 1 88 ? 16.106 4.682 -12.522 1.00 89.81 88 ARG A N 1
ATOM 703 C CA . ARG A 1 88 ? 15.557 4.536 -11.173 1.00 89.81 88 ARG A CA 1
ATOM 704 C C . ARG A 1 88 ? 14.030 4.599 -11.178 1.00 89.81 88 ARG A C 1
ATOM 706 O O . ARG A 1 88 ? 13.393 3.800 -10.490 1.00 89.81 88 ARG A O 1
ATOM 713 N N . GLU A 1 89 ? 13.443 5.507 -11.951 1.00 90.69 89 GLU A N 1
ATOM 714 C CA . GLU A 1 89 ? 11.993 5.597 -12.150 1.00 90.69 89 GLU A CA 1
ATOM 715 C C . GLU A 1 89 ? 11.458 4.311 -12.789 1.00 90.69 89 GLU A C 1
ATOM 717 O O . GLU A 1 89 ? 10.527 3.696 -12.262 1.00 90.69 89 GLU A O 1
ATOM 722 N N . ARG A 1 90 ? 12.092 3.830 -13.870 1.00 90.00 90 ARG A N 1
ATOM 723 C CA . ARG A 1 90 ? 11.721 2.560 -14.505 1.00 90.00 90 ARG A CA 1
ATOM 724 C C . ARG A 1 90 ? 11.826 1.410 -13.511 1.00 90.00 90 ARG A C 1
ATOM 726 O O . ARG A 1 90 ? 10.863 0.666 -13.365 1.00 90.00 90 ARG A O 1
ATOM 733 N N . TYR A 1 91 ? 12.932 1.296 -12.774 1.00 86.12 91 TYR A N 1
ATOM 734 C CA . TYR A 1 91 ? 13.115 0.278 -11.736 1.00 86.12 91 TYR A CA 1
ATOM 735 C C . TYR A 1 91 ? 11.941 0.249 -10.747 1.00 86.12 91 TYR A C 1
ATOM 737 O O . TYR A 1 91 ? 11.356 -0.811 -10.510 1.00 86.12 91 TYR A O 1
ATOM 745 N N . TRP A 1 92 ? 11.543 1.406 -10.208 1.00 87.25 92 TRP A N 1
ATOM 746 C CA . TRP A 1 92 ? 10.429 1.474 -9.264 1.00 87.25 92 TRP A CA 1
ATOM 747 C C . TRP A 1 92 ? 9.091 1.109 -9.903 1.00 87.25 92 TRP A C 1
ATOM 749 O O . TRP A 1 92 ? 8.324 0.369 -9.288 1.00 87.25 92 TRP A O 1
ATOM 759 N N . ARG A 1 93 ? 8.833 1.533 -11.144 1.00 90.25 93 ARG A N 1
ATOM 760 C CA . ARG A 1 93 ? 7.634 1.131 -11.900 1.00 90.25 93 ARG A CA 1
ATOM 761 C C . ARG A 1 93 ? 7.571 -0.373 -12.140 1.00 90.25 93 ARG A C 1
ATOM 763 O O . ARG A 1 93 ? 6.489 -0.956 -12.063 1.00 90.25 93 ARG A O 1
ATOM 770 N N . LEU A 1 94 ? 8.712 -1.020 -12.391 1.00 86.44 94 LEU A N 1
ATOM 771 C CA . LEU A 1 94 ? 8.761 -2.476 -12.518 1.00 86.44 94 LEU A CA 1
ATOM 772 C C . LEU A 1 94 ? 8.426 -3.149 -11.170 1.00 86.44 94 LEU A C 1
ATOM 774 O O . LEU A 1 94 ? 7.637 -4.092 -11.138 1.00 86.44 94 LEU A O 1
ATOM 778 N N . CYS A 1 95 ? 8.952 -2.631 -10.053 1.00 83.62 95 CYS A N 1
ATOM 779 C CA . CYS A 1 95 ? 8.672 -3.147 -8.708 1.00 83.62 95 CYS A CA 1
ATOM 780 C C . CYS A 1 95 ? 7.221 -2.926 -8.245 1.00 83.62 95 CYS A C 1
ATOM 782 O O . CYS A 1 95 ? 6.659 -3.782 -7.559 1.00 83.62 95 CYS A O 1
ATOM 784 N N . MET A 1 96 ? 6.616 -1.784 -8.586 1.00 87.12 96 MET A N 1
ATOM 785 C CA . MET A 1 96 ? 5.309 -1.368 -8.070 1.00 87.12 96 MET A CA 1
ATOM 786 C C . MET A 1 96 ? 4.166 -2.311 -8.446 1.00 87.12 96 MET A C 1
ATOM 788 O O . MET A 1 96 ? 3.198 -2.402 -7.693 1.00 87.12 96 MET A O 1
ATOM 792 N N . ARG A 1 97 ? 4.273 -3.050 -9.557 1.00 81.12 97 ARG A N 1
ATOM 793 C CA . ARG A 1 97 ? 3.192 -3.914 -10.062 1.00 81.12 97 ARG A CA 1
ATOM 794 C C . ARG A 1 97 ? 2.674 -4.921 -9.027 1.00 81.12 97 ARG A C 1
ATOM 796 O O . ARG A 1 97 ? 1.474 -5.139 -8.968 1.00 81.12 97 ARG A O 1
ATOM 803 N N . HIS A 1 98 ? 3.547 -5.459 -8.171 1.00 78.31 98 HIS A N 1
ATOM 804 C CA . HIS A 1 98 ? 3.180 -6.421 -7.116 1.00 78.31 98 HIS A CA 1
ATOM 805 C C . HIS A 1 98 ? 3.454 -5.903 -5.698 1.00 78.31 98 HIS A C 1
ATOM 807 O O . HIS A 1 98 ? 3.504 -6.673 -4.737 1.00 78.31 98 HIS A O 1
ATOM 813 N N . MET A 1 99 ? 3.671 -4.597 -5.557 1.00 85.94 99 MET A N 1
ATOM 814 C CA . MET A 1 99 ? 4.013 -3.970 -4.289 1.00 85.94 99 MET A CA 1
ATOM 815 C C . MET A 1 99 ? 2.895 -3.038 -3.845 1.00 85.94 99 MET A C 1
ATOM 817 O O . MET A 1 99 ? 2.355 -2.259 -4.624 1.00 85.94 99 MET A O 1
ATOM 821 N N . ARG A 1 100 ? 2.599 -3.054 -2.544 1.00 91.06 100 ARG A N 1
ATOM 822 C CA . ARG A 1 100 ? 1.772 -2.031 -1.908 1.00 91.06 100 ARG A CA 1
ATOM 823 C C . ARG A 1 100 ? 2.593 -1.298 -0.859 1.00 91.06 100 ARG A C 1
ATOM 825 O O . ARG A 1 100 ? 2.999 -1.892 0.135 1.00 91.06 100 ARG A O 1
ATOM 832 N N . ILE A 1 101 ? 2.752 0.009 -1.032 1.00 92.75 101 ILE A N 1
ATOM 833 C CA . ILE A 1 101 ? 3.403 0.869 -0.040 1.00 92.75 101 ILE A CA 1
ATOM 834 C C . ILE A 1 101 ? 2.337 1.424 0.916 1.00 92.75 101 ILE A C 1
ATOM 836 O O . ILE A 1 101 ? 1.253 1.845 0.507 1.00 92.75 101 ILE A O 1
ATOM 840 N N . ASN A 1 102 ? 2.605 1.371 2.220 1.00 96.25 102 ASN A N 1
ATOM 841 C CA . ASN A 1 102 ? 1.792 2.018 3.247 1.00 96.25 102 ASN A CA 1
ATOM 842 C C . ASN A 1 102 ? 2.672 3.009 4.004 1.00 96.25 102 ASN A C 1
ATOM 844 O O . ASN A 1 102 ? 3.712 2.617 4.525 1.00 96.25 102 ASN A O 1
ATOM 848 N N . ILE A 1 103 ? 2.245 4.267 4.072 1.00 97.19 103 ILE A N 1
ATOM 849 C CA . ILE A 1 103 ? 2.914 5.294 4.866 1.00 97.19 103 ILE A CA 1
ATOM 850 C C . ILE A 1 103 ? 1.994 5.620 6.037 1.00 97.19 103 ILE A C 1
ATOM 852 O O . ILE A 1 103 ? 0.845 6.016 5.841 1.00 97.19 103 ILE A O 1
ATOM 856 N N . ASN A 1 104 ? 2.496 5.437 7.258 1.00 96.62 104 ASN A N 1
ATOM 857 C CA . ASN A 1 104 ? 1.769 5.764 8.475 1.00 96.62 104 ASN A CA 1
ATOM 858 C C . ASN A 1 104 ? 2.463 6.918 9.194 1.00 96.62 104 ASN A C 1
ATOM 860 O O . ASN A 1 104 ? 3.643 6.825 9.521 1.00 96.62 104 ASN A O 1
ATOM 864 N N . VAL A 1 105 ? 1.715 7.989 9.454 1.00 95.81 105 VAL A N 1
ATOM 865 C CA . VAL A 1 105 ? 2.212 9.177 10.151 1.00 95.81 105 VAL A CA 1
ATOM 866 C C 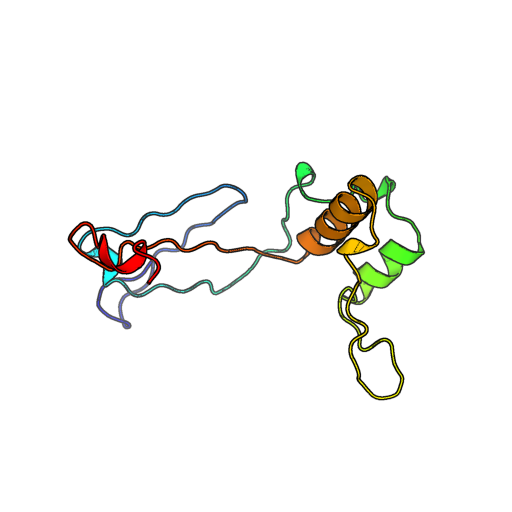. VAL A 1 105 ? 1.421 9.357 11.438 1.00 95.81 105 VAL A C 1
ATOM 868 O O . VAL A 1 105 ? 0.194 9.233 11.445 1.00 95.81 105 VAL A O 1
ATOM 871 N N . ARG A 1 106 ? 2.125 9.626 12.540 1.00 93.94 106 ARG A N 1
ATOM 872 C CA . ARG A 1 106 ? 1.530 9.870 13.857 1.00 93.94 106 ARG A CA 1
ATOM 873 C C . ARG A 1 106 ? 2.281 10.987 14.556 1.00 93.94 106 ARG A C 1
ATOM 875 O O . ARG A 1 106 ? 3.504 10.955 14.627 1.00 93.94 106 ARG A O 1
ATOM 882 N N . GLN A 1 107 ? 1.533 11.914 15.137 1.00 90.56 107 GLN A N 1
ATOM 883 C CA . GLN A 1 107 ? 2.071 12.786 16.167 1.00 90.56 107 GLN A CA 1
ATOM 884 C C . GLN A 1 107 ? 2.174 11.984 17.470 1.00 90.56 107 GLN A C 1
ATOM 886 O O . GLN A 1 107 ? 1.178 11.423 17.938 1.00 90.56 107 GLN A O 1
ATOM 891 N N . VAL A 1 108 ? 3.389 11.889 18.010 1.00 90.12 108 VAL A N 1
ATOM 892 C CA . VAL A 1 108 ? 3.677 11.155 19.252 1.00 90.12 108 VAL A CA 1
ATOM 893 C C . VAL A 1 108 ? 3.585 12.083 20.459 1.00 90.12 108 VAL A C 1
ATOM 895 O O . VAL A 1 108 ? 2.931 11.739 21.440 1.00 90.12 108 VAL A O 1
ATOM 898 N N . TYR A 1 109 ? 4.193 13.265 20.365 1.00 88.38 109 TYR A N 1
ATOM 899 C CA . TYR A 1 109 ? 4.240 14.232 21.455 1.00 88.38 109 TYR A CA 1
ATOM 900 C C . TYR A 1 109 ? 3.089 15.242 21.369 1.00 88.38 109 TYR A C 1
ATOM 902 O O . TYR A 1 109 ? 2.732 15.665 20.266 1.00 88.38 109 TYR A O 1
ATOM 910 N N . PRO A 1 110 ? 2.485 15.626 22.507 1.00 82.31 110 PRO A N 1
ATOM 911 C CA . PRO A 1 110 ? 1.357 16.558 22.533 1.00 82.31 110 PRO A CA 1
ATOM 912 C C . PRO A 1 110 ? 1.773 18.008 22.257 1.00 82.31 110 PRO A C 1
ATOM 914 O O . PRO A 1 110 ? 0.934 18.827 21.893 1.00 82.31 110 PRO A O 1
ATOM 917 N N . GLU A 1 111 ? 3.054 18.312 22.427 1.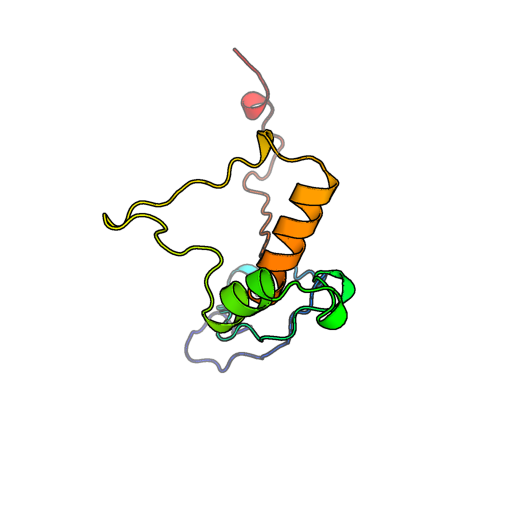00 85.50 111 GLU A N 1
ATOM 918 C CA . GLU A 1 111 ? 3.626 19.650 22.375 1.00 85.50 111 GLU A CA 1
ATOM 919 C C . GLU A 1 111 ? 4.831 19.699 21.440 1.00 85.50 111 GLU A C 1
ATOM 921 O O . GLU A 1 111 ? 5.336 18.664 20.996 1.00 85.50 111 GLU A O 1
ATOM 926 N N . ASN A 1 112 ? 5.256 20.919 21.112 1.00 81.31 112 ASN A N 1
ATOM 927 C CA . ASN A 1 112 ? 6.472 21.119 20.347 1.00 81.31 112 ASN A CA 1
ATOM 928 C C . ASN A 1 112 ? 7.673 20.691 21.200 1.00 81.31 112 ASN A C 1
ATOM 930 O O . ASN A 1 112 ? 7.826 21.135 22.337 1.00 81.31 112 ASN A O 1
ATOM 934 N N . CYS A 1 113 ? 8.502 19.808 20.659 1.00 81.31 113 CYS A N 1
ATOM 935 C CA . CYS A 1 113 ? 9.662 19.269 21.350 1.00 81.31 113 CYS A CA 1
ATOM 936 C C . CYS A 1 113 ? 10.925 19.873 20.741 1.00 81.31 113 CYS A C 1
ATOM 938 O O . CYS A 1 113 ? 11.623 19.196 19.990 1.00 81.31 113 CYS A O 1
ATOM 940 N N . ASP A 1 114 ? 11.209 21.138 21.060 1.00 81.25 114 ASP A N 1
ATOM 941 C CA . ASP A 1 114 ? 12.362 21.872 20.509 1.00 81.25 114 ASP A CA 1
ATOM 942 C C . ASP A 1 114 ? 13.690 21.132 20.759 1.00 81.25 114 ASP A C 1
ATOM 944 O O . ASP A 1 114 ? 14.539 21.062 19.875 1.00 81.25 114 ASP A O 1
ATOM 948 N N . PHE A 1 115 ? 13.797 20.421 21.889 1.00 82.56 115 PHE A N 1
ATOM 949 C CA . PHE A 1 115 ? 14.953 19.583 22.232 1.00 82.56 115 PHE A CA 1
ATOM 950 C C . PHE A 1 115 ? 15.242 18.438 21.239 1.00 82.56 115 PHE A C 1
ATOM 952 O O . PHE A 1 115 ? 16.320 17.860 21.282 1.00 82.56 115 PHE A O 1
ATOM 959 N N . ILE A 1 116 ? 14.288 18.051 20.381 1.00 79.56 116 ILE A N 1
ATOM 960 C CA . ILE A 1 116 ? 14.517 17.054 19.316 1.00 79.56 116 ILE A CA 1
ATOM 961 C C . ILE A 1 116 ? 15.338 17.662 18.170 1.00 79.56 116 ILE A C 1
ATOM 963 O O . ILE A 1 116 ? 16.002 16.933 17.432 1.00 79.56 116 ILE A O 1
ATOM 967 N N . TYR A 1 117 ? 15.263 18.980 17.998 1.00 77.19 117 TYR A N 1
ATOM 968 C CA . TYR A 1 117 ? 15.860 19.711 16.884 1.00 77.19 117 TYR A CA 1
ATOM 969 C C . TYR A 1 117 ? 17.091 20.523 17.288 1.00 77.19 117 TYR A C 1
ATOM 971 O O . TYR A 1 117 ? 17.874 20.898 16.414 1.00 77.19 117 TYR A O 1
ATOM 979 N N . ASP A 1 118 ? 17.290 20.756 18.584 1.00 79.00 118 ASP A N 1
ATOM 980 C CA . ASP A 1 118 ? 18.535 21.307 19.101 1.00 79.00 118 ASP A CA 1
ATOM 981 C C . ASP A 1 118 ? 19.662 20.278 18.917 1.00 79.00 118 ASP A C 1
ATOM 983 O O . ASP A 1 118 ? 19.626 19.167 19.444 1.00 79.00 118 ASP A O 1
ATOM 987 N N . SER A 1 119 ? 20.648 20.638 18.096 1.00 69.19 119 SER A N 1
ATOM 988 C CA . SER A 1 119 ? 21.897 19.887 17.964 1.00 69.19 119 SER A CA 1
ATOM 989 C C . SER A 1 119 ? 22.874 20.420 19.010 1.00 69.19 119 SER A C 1
ATOM 991 O O . SER A 1 119 ? 23.162 21.618 18.982 1.00 69.19 119 SER A O 1
ATOM 993 N N . ASP A 1 120 ? 23.342 19.557 19.917 1.00 62.97 120 ASP A N 1
ATOM 994 C CA . ASP A 1 120 ? 24.468 19.856 20.821 1.00 62.97 120 ASP A CA 1
ATOM 995 C C . ASP A 1 120 ? 25.736 20.275 20.047 1.00 62.97 120 ASP A C 1
ATOM 997 O O . ASP A 1 120 ? 26.010 19.685 18.970 1.00 62.97 120 ASP A O 1
#